Protein AF-A0A2P4UJL4-F1 (afdb_monomer)

Solvent-accessible surface area (backbone atoms only — not comparable to full-atom values): 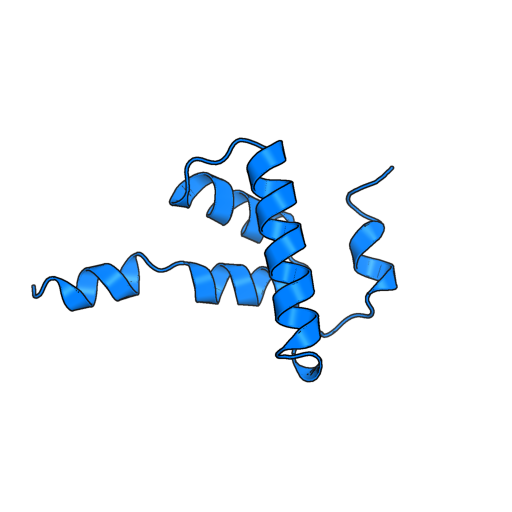4487 Å² total; per-residue (Å²): 134,66,73,73,62,54,53,64,72,66,57,56,59,68,60,34,49,52,23,52,43,68,68,36,57,69,64,26,41,51,48,43,25,68,76,71,66,39,52,75,65,54,23,50,54,52,48,51,56,49,47,55,51,42,53,73,77,44,53,85,69,40,84,67,64,77,79,64,67,53,71,82,75,71,127

Foldseek 3Di:
DDPVVVVVVLPCVVVLLLCLLVVVLVVNLVNCCVNVVDDNVRSVVVSVVSSVVCCVPPVVSHPDDPVVNVPPPPD

Structure (mmCIF, N/CA/C/O backbone):
data_AF-A0A2P4UJL4-F1
#
_entry.id   AF-A0A2P4UJL4-F1
#
loop_
_atom_site.group_PDB
_atom_site.id
_atom_site.type_symbol
_atom_site.label_atom_id
_atom_site.label_alt_id
_atom_site.label_comp_id
_atom_site.label_asym_id
_atom_site.label_entity_id
_atom_site.label_seq_id
_atom_site.pdbx_PDB_ins_code
_atom_site.Cartn_x
_atom_site.Cartn_y
_atom_site.Cartn_z
_atom_site.occupancy
_atom_site.B_iso_or_equiv
_atom_site.auth_seq_id
_atom_site.auth_comp_id
_atom_site.auth_asym_id
_atom_site.auth_atom_id
_atom_site.pdbx_PDB_model_num
ATOM 1 N N . MET A 1 1 ? -5.092 28.275 -3.931 1.00 54.16 1 MET A N 1
ATOM 2 C CA . MET A 1 1 ? -5.552 26.916 -3.581 1.00 54.16 1 MET A CA 1
ATOM 3 C C . MET A 1 1 ? -5.051 26.591 -2.182 1.00 54.16 1 MET A C 1
ATOM 5 O O . MET A 1 1 ? -3.882 26.869 -1.929 1.00 54.16 1 MET A O 1
ATOM 9 N N . PRO A 1 2 ? -5.893 26.119 -1.252 1.00 64.00 2 PRO A N 1
ATOM 10 C CA . PRO A 1 2 ? -5.459 25.806 0.106 1.00 64.00 2 PRO A CA 1
ATOM 11 C C . PRO A 1 2 ? -4.637 24.503 0.165 1.00 64.00 2 PRO A C 1
ATOM 13 O O . PRO A 1 2 ? -4.946 23.537 -0.525 1.00 64.00 2 PRO A O 1
ATOM 16 N N . ALA A 1 3 ? -3.608 24.469 1.021 1.00 64.31 3 ALA A N 1
ATOM 17 C CA . ALA A 1 3 ? -2.622 23.380 1.102 1.00 64.31 3 ALA A CA 1
ATOM 18 C C . ALA A 1 3 ? -3.210 21.994 1.449 1.00 64.31 3 ALA A C 1
ATOM 20 O O . ALA A 1 3 ? -2.639 20.971 1.080 1.00 64.31 3 ALA A O 1
ATOM 21 N N . TRP A 1 4 ? -4.372 21.944 2.107 1.00 61.91 4 TRP A N 1
ATOM 22 C CA . TRP A 1 4 ? -5.039 20.687 2.466 1.00 61.91 4 TRP A CA 1
ATOM 23 C C . TRP A 1 4 ? -5.695 19.974 1.270 1.00 61.91 4 TRP A C 1
ATOM 25 O O . TRP A 1 4 ? -5.883 18.763 1.325 1.00 61.91 4 TRP A O 1
ATOM 35 N N . GLN A 1 5 ? -6.001 20.683 0.175 1.00 55.94 5 GLN A N 1
ATOM 36 C CA . GLN A 1 5 ? -6.491 20.053 -1.062 1.00 55.94 5 GLN A CA 1
ATOM 37 C C . GLN A 1 5 ? -5.364 19.373 -1.843 1.00 55.94 5 GLN A C 1
ATOM 39 O O . GLN A 1 5 ? -5.587 18.338 -2.460 1.00 55.94 5 GLN A O 1
ATOM 44 N N . THR A 1 6 ? -4.146 19.915 -1.777 1.00 57.06 6 THR A N 1
ATOM 45 C CA . THR A 1 6 ? -2.970 19.318 -2.421 1.00 57.06 6 THR A CA 1
ATOM 46 C C . THR A 1 6 ? -2.572 18.006 -1.742 1.00 57.06 6 THR A C 1
ATOM 48 O O . THR A 1 6 ? -2.252 17.046 -2.430 1.00 57.06 6 THR A O 1
ATOM 51 N N . GLN A 1 7 ? -2.671 17.922 -0.409 1.00 55.06 7 GLN A N 1
ATOM 52 C CA . GLN A 1 7 ? -2.349 16.705 0.349 1.00 55.06 7 GLN A CA 1
ATOM 53 C C . GLN A 1 7 ? -3.244 15.511 -0.041 1.00 55.06 7 GLN A C 1
ATOM 55 O O . GLN A 1 7 ? -2.746 14.403 -0.187 1.00 55.06 7 GLN A O 1
ATOM 60 N N . LEU A 1 8 ? -4.545 15.741 -0.269 1.00 57.59 8 LEU A N 1
ATOM 61 C CA . LEU A 1 8 ? -5.500 14.706 -0.700 1.00 57.59 8 LEU A CA 1
ATOM 62 C C . LEU A 1 8 ? -5.318 14.276 -2.165 1.00 57.59 8 LEU A C 1
ATOM 64 O O . LEU A 1 8 ? -5.734 13.184 -2.527 1.00 57.59 8 LEU A O 1
ATOM 68 N N . MET A 1 9 ? -4.711 15.117 -3.008 1.00 56.25 9 MET A N 1
ATOM 69 C CA . MET A 1 9 ? -4.366 14.756 -4.391 1.00 56.25 9 MET A CA 1
ATOM 70 C C . MET A 1 9 ? -3.016 14.031 -4.501 1.00 56.25 9 MET A C 1
ATOM 72 O O . MET A 1 9 ? -2.795 13.306 -5.468 1.00 56.25 9 MET A O 1
ATOM 76 N N . THR A 1 10 ? -2.125 14.213 -3.522 1.00 66.50 10 THR A N 1
ATOM 77 C CA . THR A 1 10 ? -0.821 13.530 -3.448 1.00 66.50 10 THR A CA 1
ATOM 78 C C . THR A 1 10 ? -0.898 12.192 -2.706 1.00 66.50 10 THR A C 1
ATOM 80 O O . THR A 1 10 ? -0.040 11.334 -2.904 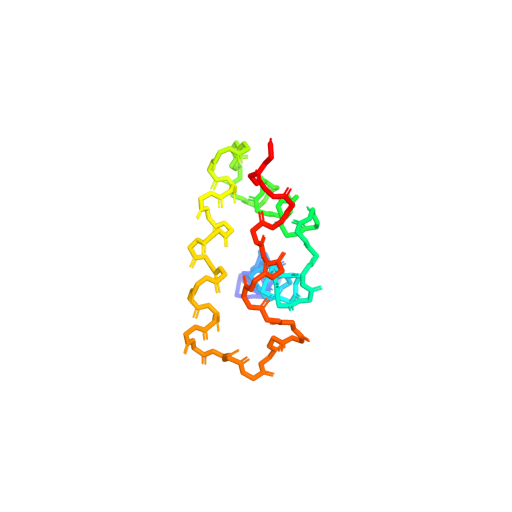1.00 66.50 10 THR A O 1
ATOM 83 N N . ASP A 1 11 ? -1.922 11.978 -1.875 1.00 82.06 11 ASP A N 1
ATOM 84 C CA . ASP A 1 11 ? -2.132 10.711 -1.176 1.00 82.06 11 ASP A CA 1
ATOM 85 C C . ASP A 1 11 ? -2.621 9.624 -2.148 1.00 82.06 11 ASP A C 1
ATOM 87 O O . ASP A 1 11 ? -3.810 9.489 -2.425 1.00 82.06 11 ASP A O 1
ATOM 91 N N . ARG A 1 12 ? -1.684 8.852 -2.711 1.00 91.25 12 ARG A N 1
ATOM 92 C CA . ARG A 1 12 ? -1.991 7.752 -3.644 1.00 91.25 12 ARG A CA 1
ATOM 93 C C . ARG A 1 12 ? -2.340 6.439 -2.936 1.00 91.25 12 ARG A C 1
ATOM 95 O O . ARG A 1 12 ? -2.554 5.434 -3.609 1.00 91.25 12 ARG A O 1
ATOM 102 N N . TRP A 1 13 ? -2.430 6.426 -1.603 1.00 92.56 13 TRP A N 1
ATOM 103 C CA . TRP A 1 13 ? -2.767 5.223 -0.834 1.00 92.56 13 TRP A CA 1
ATOM 104 C C . TRP A 1 13 ? -4.103 4.582 -1.226 1.00 92.56 13 TRP A C 1
ATOM 106 O O . TRP A 1 13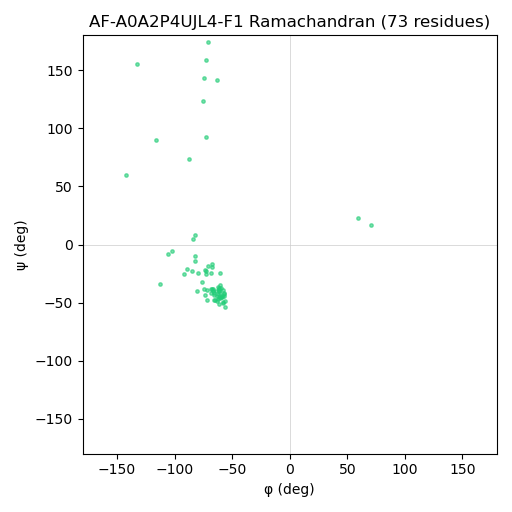 ? -4.111 3.364 -1.367 1.00 92.56 13 TRP A O 1
ATOM 116 N N . PRO A 1 14 ? -5.203 5.322 -1.479 1.00 94.06 14 PRO A N 1
ATOM 117 C CA . PRO A 1 14 ? -6.455 4.700 -1.911 1.00 94.06 14 PRO A CA 1
ATOM 118 C C . PRO A 1 14 ? -6.314 3.919 -3.224 1.00 94.06 14 PRO A C 1
ATOM 120 O O . PRO A 1 14 ? -6.885 2.844 -3.371 1.00 94.06 14 PRO A O 1
ATOM 123 N N . GLU A 1 15 ? -5.516 4.431 -4.163 1.00 94.62 15 GLU A N 1
ATOM 124 C CA . GLU A 1 15 ? -5.250 3.759 -5.437 1.00 94.62 15 GLU A CA 1
ATOM 125 C C . GLU A 1 15 ? -4.293 2.574 -5.268 1.00 94.62 15 GLU A C 1
ATOM 127 O O . GLU A 1 15 ? -4.487 1.532 -5.896 1.00 94.62 15 GLU A O 1
ATOM 132 N N . ILE A 1 16 ? -3.275 2.701 -4.412 1.00 94.81 16 ILE A N 1
ATOM 133 C CA . ILE A 1 16 ? -2.403 1.579 -4.040 1.00 94.81 16 ILE A CA 1
ATOM 134 C C . ILE A 1 16 ? -3.250 0.452 -3.438 1.00 94.81 16 ILE A C 1
ATOM 136 O O . ILE A 1 16 ? -3.151 -0.685 -3.893 1.00 94.81 16 ILE A O 1
ATOM 140 N N . ASP A 1 17 ? -4.122 0.772 -2.481 1.00 95.19 17 ASP A N 1
ATOM 141 C CA . ASP A 1 17 ? -5.001 -0.186 -1.812 1.00 95.19 17 ASP A CA 1
ATOM 142 C C . ASP A 1 17 ? -5.949 -0.869 -2.809 1.00 95.19 17 ASP A C 1
ATOM 144 O O . ASP A 1 17 ? -6.048 -2.095 -2.803 1.00 95.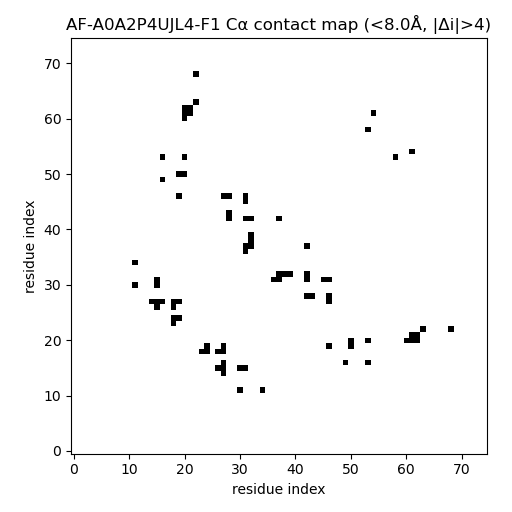19 17 ASP A O 1
ATOM 148 N N . GLU A 1 18 ? -6.587 -0.116 -3.715 1.00 93.62 18 GLU A N 1
ATOM 149 C CA . GLU A 1 18 ? -7.454 -0.683 -4.761 1.00 93.62 18 GLU A CA 1
ATOM 150 C C . GLU A 1 18 ? -6.690 -1.666 -5.658 1.00 93.62 18 GLU A C 1
ATOM 152 O O . GLU A 1 18 ? -7.185 -2.758 -5.962 1.00 93.62 18 GLU A O 1
ATOM 157 N N . ASN A 1 19 ? -5.470 -1.308 -6.068 1.00 93.19 19 ASN A N 1
ATOM 158 C CA . ASN A 1 19 ? -4.638 -2.184 -6.885 1.00 93.19 19 ASN A CA 1
ATOM 159 C C . ASN A 1 19 ? -4.203 -3.436 -6.113 1.00 93.19 19 ASN A C 1
ATOM 161 O O . ASN A 1 19 ? -4.242 -4.524 -6.684 1.00 93.19 19 ASN A O 1
ATOM 165 N N . ILE A 1 20 ? -3.848 -3.318 -4.831 1.00 92.19 20 ILE A N 1
ATOM 166 C CA . ILE A 1 20 ? -3.506 -4.462 -3.972 1.00 92.19 20 ILE A CA 1
ATOM 167 C C . ILE A 1 20 ? -4.702 -5.414 -3.842 1.00 92.19 20 ILE A C 1
ATOM 169 O O . ILE A 1 20 ? -4.574 -6.608 -4.109 1.00 92.19 20 ILE A O 1
ATOM 173 N N . VAL A 1 21 ? -5.874 -4.885 -3.490 1.00 92.00 21 VAL A N 1
ATOM 174 C CA . VAL A 1 21 ? -7.120 -5.649 -3.318 1.00 92.00 21 VAL A CA 1
ATOM 175 C C . VAL A 1 21 ? -7.556 -6.331 -4.620 1.00 92.00 21 VAL A C 1
ATOM 177 O O . VAL A 1 21 ? -8.009 -7.477 -4.613 1.00 92.00 21 VAL A O 1
ATOM 180 N N . SER A 1 22 ? -7.372 -5.650 -5.754 1.00 90.50 22 SER A N 1
ATOM 181 C CA . SER A 1 22 ? -7.680 -6.164 -7.096 1.00 90.50 22 SER A CA 1
ATOM 182 C C . SER A 1 22 ? -6.583 -7.061 -7.678 1.00 90.50 22 SER A C 1
ATOM 184 O O . SER A 1 22 ? -6.628 -7.391 -8.864 1.00 90.50 22 SER A O 1
ATOM 186 N N . HIS A 1 23 ? -5.568 -7.417 -6.885 1.00 87.69 23 HIS A N 1
ATOM 187 C CA . HIS A 1 23 ? -4.432 -8.242 -7.295 1.00 87.69 23 HIS A CA 1
ATOM 188 C C . HIS A 1 23 ? -3.602 -7.665 -8.465 1.00 87.69 23 HIS A C 1
ATOM 190 O O . HIS A 1 23 ? -2.882 -8.371 -9.173 1.00 87.69 23 HIS A O 1
ATOM 196 N N . ARG A 1 24 ? -3.658 -6.346 -8.673 1.00 89.50 24 ARG A N 1
ATOM 197 C CA . ARG A 1 24 ? -2.889 -5.600 -9.677 1.00 89.50 24 ARG A CA 1
ATOM 198 C C . ARG A 1 24 ? -1.527 -5.196 -9.110 1.00 89.50 24 ARG A C 1
ATOM 200 O O . ARG A 1 24 ? -1.261 -4.031 -8.821 1.00 89.50 24 ARG A O 1
ATOM 207 N N . ILE A 1 25 ? -0.645 -6.185 -9.000 1.00 88.56 25 ILE A N 1
ATOM 208 C CA . ILE A 1 25 ? 0.696 -6.057 -8.409 1.00 88.56 25 ILE A CA 1
ATOM 209 C C . ILE A 1 25 ? 1.543 -4.969 -9.084 1.00 88.56 25 ILE A C 1
ATOM 211 O O . ILE A 1 25 ? 2.060 -4.078 -8.415 1.00 88.56 25 ILE A O 1
ATOM 215 N N . ILE A 1 26 ? 1.694 -5.035 -10.412 1.00 91.00 26 ILE A N 1
ATOM 216 C CA . ILE A 1 26 ? 2.602 -4.138 -11.144 1.00 91.00 26 ILE A CA 1
ATOM 217 C C . ILE A 1 26 ? 2.172 -2.665 -11.012 1.00 91.00 26 ILE A C 1
ATOM 219 O O . ILE A 1 26 ? 3.029 -1.849 -10.674 1.00 91.00 26 ILE A O 1
ATOM 223 N N . PRO A 1 27 ? 0.885 -2.302 -11.193 1.00 93.06 27 PRO A N 1
ATOM 224 C CA . PRO A 1 27 ? 0.420 -0.942 -10.921 1.00 93.06 27 PRO A CA 1
ATOM 225 C C . PRO A 1 27 ? 0.703 -0.457 -9.494 1.00 93.06 27 PRO A C 1
ATOM 227 O O . PRO A 1 27 ? 1.273 0.620 -9.334 1.00 93.06 27 PRO A O 1
ATOM 230 N N . ALA A 1 28 ? 0.387 -1.252 -8.465 1.00 94.12 28 ALA A N 1
ATOM 231 C CA . ALA A 1 28 ? 0.651 -0.874 -7.073 1.00 94.12 28 ALA A CA 1
ATOM 232 C C . ALA A 1 28 ? 2.149 -0.630 -6.821 1.00 94.12 28 ALA A C 1
ATOM 234 O O . ALA A 1 28 ? 2.531 0.391 -6.252 1.00 94.12 28 ALA A O 1
ATOM 235 N N . MET A 1 29 ? 3.006 -1.527 -7.317 1.00 93.88 29 MET A N 1
ATOM 236 C CA . MET A 1 29 ? 4.464 -1.411 -7.241 1.00 93.88 29 MET A CA 1
ATOM 237 C C . MET A 1 29 ? 4.993 -0.160 -7.952 1.00 93.88 29 MET A C 1
ATOM 239 O O . MET A 1 29 ? 5.888 0.508 -7.440 1.00 93.88 29 MET A O 1
ATOM 243 N N . MET A 1 30 ? 4.456 0.179 -9.127 1.00 94.69 30 MET A N 1
ATOM 244 C CA . MET A 1 30 ? 4.853 1.391 -9.851 1.00 94.69 30 MET A CA 1
ATOM 245 C C . MET A 1 30 ? 4.513 2.653 -9.060 1.00 94.69 30 MET A C 1
ATOM 247 O O . MET A 1 30 ? 5.366 3.530 -8.943 1.00 94.69 30 MET A O 1
ATOM 251 N N . ILE A 1 31 ? 3.315 2.720 -8.475 1.00 95.12 31 ILE A N 1
ATOM 252 C CA . ILE A 1 31 ? 2.886 3.869 -7.669 1.00 95.12 31 ILE A CA 1
ATOM 253 C C . ILE A 1 31 ? 3.737 3.979 -6.399 1.00 95.12 31 ILE A C 1
ATOM 255 O O . ILE A 1 31 ? 4.199 5.068 -6.072 1.00 95.12 31 ILE A O 1
ATOM 259 N N . LEU A 1 32 ? 4.012 2.862 -5.715 1.00 94.44 32 LEU A N 1
ATOM 260 C CA . LEU A 1 32 ? 4.880 2.842 -4.533 1.00 94.44 32 LEU A CA 1
ATOM 261 C C . LEU A 1 32 ? 6.278 3.401 -4.845 1.00 94.44 32 LEU A C 1
ATOM 263 O O . LEU A 1 32 ? 6.804 4.232 -4.108 1.00 94.44 32 LEU A O 1
ATOM 267 N N . ARG A 1 33 ? 6.864 3.003 -5.975 1.00 95.50 33 ARG A N 1
ATOM 268 C CA . ARG A 1 33 ? 8.173 3.513 -6.406 1.00 95.50 33 ARG A CA 1
ATOM 269 C C . ARG A 1 33 ? 8.129 4.988 -6.800 1.00 95.50 33 ARG A C 1
ATOM 271 O O . ARG A 1 33 ? 9.043 5.727 -6.452 1.00 95.50 33 ARG A O 1
ATOM 278 N N . GLU A 1 34 ? 7.090 5.416 -7.512 1.00 94.94 34 GLU A N 1
ATOM 279 C CA . GLU A 1 34 ? 6.931 6.807 -7.955 1.00 94.94 34 GLU A CA 1
ATOM 280 C C . GLU A 1 34 ? 6.749 7.767 -6.772 1.00 94.94 34 GLU A C 1
ATOM 282 O O . GLU A 1 34 ? 7.411 8.800 -6.705 1.00 94.94 34 GLU A O 1
ATOM 287 N N . VAL A 1 35 ? 5.867 7.420 -5.835 1.00 93.12 35 VAL A N 1
ATOM 288 C CA . VAL A 1 35 ? 5.440 8.316 -4.753 1.00 93.12 35 VAL A CA 1
ATOM 289 C C . VAL A 1 35 ? 6.453 8.357 -3.615 1.00 93.12 35 VAL A C 1
ATOM 291 O O . VAL A 1 35 ? 6.711 9.426 -3.063 1.00 93.12 35 VAL A O 1
ATOM 294 N N . PHE A 1 36 ? 7.037 7.210 -3.264 1.00 91.50 36 PHE A N 1
ATOM 295 C CA . PHE A 1 36 ? 7.932 7.095 -2.110 1.00 91.50 36 PHE A CA 1
ATOM 296 C C . PHE A 1 36 ? 9.414 7.052 -2.494 1.00 91.50 36 PHE A C 1
ATOM 298 O O . PHE A 1 36 ? 10.270 7.087 -1.615 1.00 91.50 36 PHE A O 1
ATOM 305 N N . GLY A 1 37 ? 9.735 6.998 -3.792 1.00 93.81 37 GLY A N 1
ATOM 306 C CA . GLY A 1 37 ? 11.113 6.893 -4.272 1.00 93.81 37 GLY A CA 1
ATOM 307 C C . GLY A 1 37 ? 11.761 5.536 -3.995 1.00 93.81 37 GLY A C 1
ATOM 308 O O . GLY A 1 37 ? 12.985 5.437 -4.054 1.00 93.81 37 GLY A O 1
ATOM 309 N N . TYR A 1 38 ? 10.957 4.512 -3.693 1.00 96.06 38 TYR A N 1
ATOM 310 C CA . TYR A 1 38 ? 11.439 3.182 -3.334 1.00 96.06 38 TYR A CA 1
ATOM 311 C C . TYR A 1 38 ? 12.208 2.502 -4.470 1.00 96.06 38 TYR A C 1
ATOM 313 O O . TYR A 1 38 ? 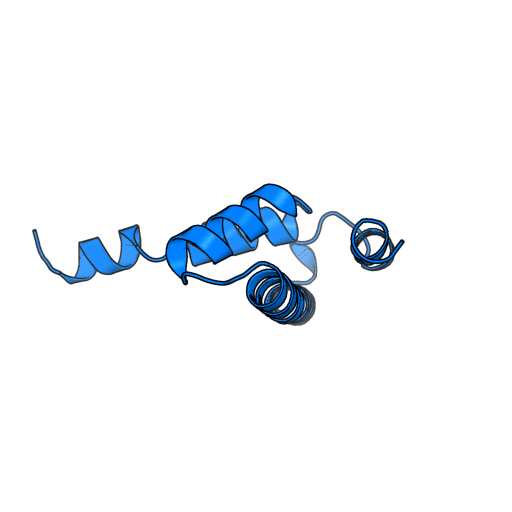11.825 2.543 -5.651 1.00 96.06 38 TYR A O 1
ATOM 321 N N . ASP A 1 39 ? 13.274 1.795 -4.100 1.00 95.44 39 ASP A N 1
ATOM 322 C CA . ASP A 1 39 ? 13.855 0.774 -4.956 1.00 95.44 39 ASP A CA 1
ATOM 323 C C . ASP A 1 39 ? 12.935 -0.459 -5.050 1.00 95.44 39 ASP A C 1
ATOM 325 O O . ASP A 1 39 ? 11.866 -0.532 -4.442 1.00 95.44 39 ASP A O 1
ATOM 329 N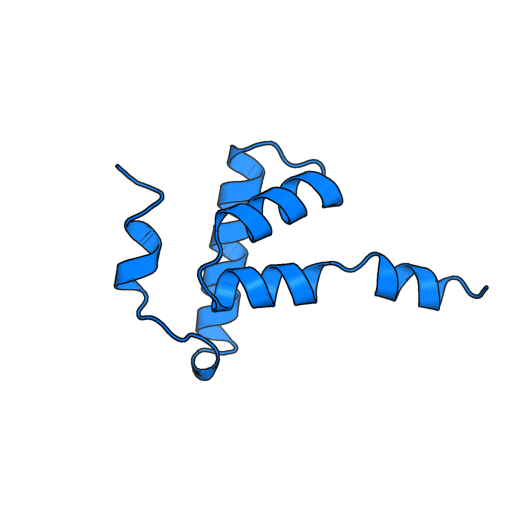 N . ILE A 1 40 ? 13.299 -1.426 -5.894 1.00 92.94 40 ILE A N 1
ATOM 330 C CA . ILE A 1 40 ? 12.443 -2.592 -6.132 1.00 92.94 40 ILE A CA 1
ATOM 331 C C . ILE 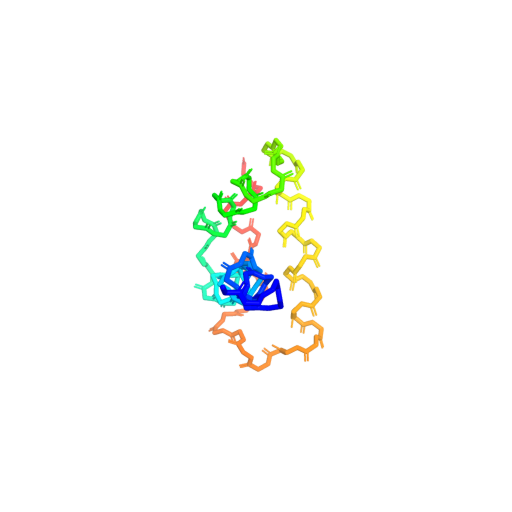A 1 40 ? 12.195 -3.415 -4.859 1.00 92.94 40 ILE A C 1
ATOM 333 O O . ILE A 1 40 ? 11.089 -3.912 -4.681 1.00 92.94 40 ILE A O 1
ATOM 337 N N . ARG A 1 41 ? 13.192 -3.552 -3.979 1.00 93.06 41 ARG A N 1
ATOM 338 C CA . ARG A 1 41 ? 13.093 -4.318 -2.731 1.00 93.06 41 ARG A CA 1
ATOM 339 C C . ARG A 1 41 ? 12.220 -3.590 -1.726 1.00 93.06 41 ARG A C 1
ATOM 341 O O . ARG A 1 41 ? 11.281 -4.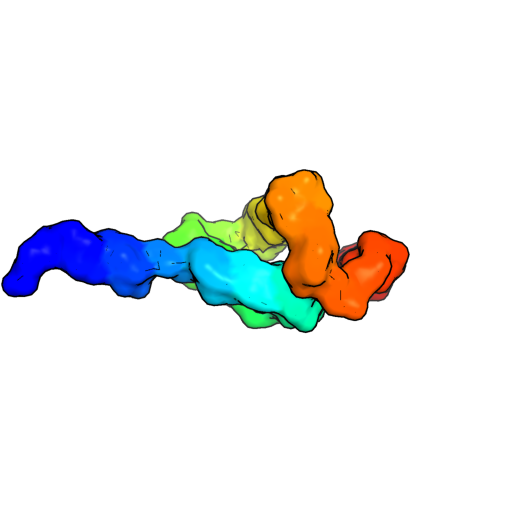183 -1.215 1.00 93.06 41 ARG A O 1
ATOM 348 N N . GLU A 1 42 ? 12.466 -2.298 -1.537 1.00 95.19 42 GLU A N 1
ATOM 349 C CA . GLU A 1 42 ? 11.647 -1.451 -0.666 1.00 95.19 42 GLU A CA 1
ATOM 350 C C . GLU A 1 42 ? 10.177 -1.440 -1.106 1.00 95.19 42 GLU A C 1
ATOM 352 O O . GLU A 1 42 ? 9.277 -1.517 -0.274 1.00 95.19 42 GLU A O 1
ATOM 357 N N . ALA A 1 43 ? 9.916 -1.409 -2.416 1.00 94.44 43 ALA A N 1
ATOM 358 C CA . ALA A 1 43 ? 8.558 -1.476 -2.941 1.00 94.44 43 ALA A CA 1
ATOM 359 C C . ALA A 1 43 ? 7.892 -2.835 -2.678 1.00 94.44 43 ALA A C 1
ATOM 361 O O . ALA A 1 43 ? 6.707 -2.856 -2.354 1.00 94.44 43 ALA A O 1
ATOM 362 N N . ILE A 1 44 ? 8.635 -3.946 -2.780 1.00 92.94 44 ILE A N 1
ATOM 363 C CA . ILE A 1 44 ? 8.133 -5.286 -2.430 1.00 92.94 44 ILE A CA 1
ATOM 364 C C . ILE A 1 44 ? 7.787 -5.346 -0.941 1.00 92.94 44 ILE A C 1
ATOM 366 O O . ILE A 1 44 ? 6.682 -5.760 -0.604 1.00 92.94 44 ILE A O 1
ATOM 370 N N . ASP A 1 45 ? 8.685 -4.893 -0.065 1.00 94.50 45 ASP A N 1
ATOM 371 C CA . ASP A 1 45 ? 8.460 -4.906 1.385 1.00 94.50 45 ASP A CA 1
ATOM 372 C C . ASP A 1 45 ? 7.257 -4.030 1.774 1.00 94.50 45 ASP A C 1
ATOM 374 O O . ASP A 1 45 ? 6.407 -4.436 2.570 1.00 94.50 45 ASP A O 1
ATOM 378 N N . ALA A 1 46 ? 7.138 -2.840 1.174 1.00 94.75 46 ALA A N 1
ATOM 379 C CA . ALA A 1 46 ? 6.011 -1.939 1.402 1.00 94.75 46 ALA A CA 1
ATOM 380 C C . ALA A 1 46 ? 4.687 -2.519 0.881 1.00 94.75 46 ALA A C 1
ATOM 382 O O . ALA A 1 46 ? 3.657 -2.409 1.551 1.00 94.75 46 ALA A O 1
ATOM 383 N N . PHE A 1 47 ? 4.710 -3.147 -0.296 1.00 93.94 47 PHE A N 1
ATOM 384 C CA . PHE A 1 47 ? 3.556 -3.839 -0.858 1.00 93.94 47 PHE A CA 1
ATOM 385 C C . PHE A 1 47 ? 3.116 -4.994 0.049 1.00 93.94 47 PHE A C 1
ATOM 387 O O . PHE A 1 47 ? 1.929 -5.090 0.357 1.00 93.94 47 PHE A O 1
ATOM 394 N N . ASP A 1 48 ? 4.054 -5.810 0.537 1.00 93.06 48 ASP A N 1
ATOM 395 C CA . ASP A 1 48 ? 3.753 -6.962 1.390 1.00 93.06 48 ASP A CA 1
ATOM 396 C C . ASP A 1 48 ? 3.166 -6.555 2.737 1.00 93.06 48 ASP A C 1
ATOM 398 O O . ASP A 1 48 ? 2.091 -7.024 3.123 1.00 93.06 48 ASP A O 1
ATOM 402 N N . ALA A 1 49 ? 3.793 -5.585 3.401 1.00 94.56 49 ALA A N 1
ATOM 403 C CA . ALA A 1 49 ? 3.268 -5.022 4.637 1.00 94.56 49 ALA A CA 1
ATOM 404 C C . ALA A 1 49 ? 1.846 -4.467 4.446 1.00 94.56 49 ALA A C 1
ATOM 406 O O . ALA A 1 49 ? 0.966 -4.687 5.286 1.00 94.56 49 ALA A O 1
ATOM 407 N N . ARG A 1 50 ? 1.593 -3.769 3.330 1.00 95.31 50 ARG A N 1
ATOM 408 C CA . ARG A 1 50 ? 0.276 -3.187 3.056 1.00 95.31 50 ARG A CA 1
ATOM 409 C C . ARG A 1 50 ? -0.769 -4.244 2.715 1.00 95.31 50 ARG A C 1
ATOM 411 O O . ARG A 1 50 ? -1.899 -4.136 3.187 1.00 95.31 50 ARG A O 1
ATOM 418 N N . TYR A 1 51 ? -0.404 -5.269 1.952 1.00 92.88 51 TYR A N 1
ATOM 419 C CA . TYR A 1 51 ? -1.284 -6.386 1.631 1.00 92.88 51 TYR A CA 1
ATOM 420 C C . TYR A 1 51 ? -1.782 -7.093 2.894 1.00 92.88 51 TYR A C 1
ATOM 422 O O . TYR A 1 51 ? -2.992 -7.244 3.068 1.00 92.88 51 TYR A O 1
ATOM 430 N N . TRP A 1 52 ? -0.881 -7.461 3.810 1.00 92.69 52 TRP A N 1
ATOM 431 C CA . TRP A 1 52 ? -1.271 -8.133 5.053 1.00 92.69 52 TRP A CA 1
ATOM 432 C C . TRP A 1 52 ? -2.134 -7.249 5.948 1.00 92.69 52 TRP A C 1
ATOM 434 O O . TRP A 1 52 ? -3.140 -7.717 6.481 1.00 92.69 52 TRP A O 1
ATOM 444 N N . PHE A 1 53 ? -1.809 -5.958 6.042 1.00 95.00 53 PHE A N 1
ATOM 445 C CA . PHE A 1 53 ? -2.637 -4.992 6.761 1.00 95.00 53 PHE A CA 1
ATOM 446 C C . PHE A 1 53 ? -4.064 -4.914 6.196 1.00 95.00 53 PHE A C 1
ATOM 448 O O . PHE A 1 53 ? -5.040 -4.922 6.948 1.00 95.00 53 PHE A O 1
ATOM 455 N N . LEU A 1 54 ? -4.215 -4.860 4.870 1.00 93.69 54 LEU A N 1
ATOM 456 C CA . LEU A 1 54 ? -5.531 -4.826 4.231 1.00 93.69 54 LEU A CA 1
ATOM 457 C C . LEU A 1 54 ? -6.281 -6.149 4.414 1.00 93.69 54 LEU A C 1
ATOM 459 O O . LEU A 1 54 ? -7.479 -6.125 4.673 1.00 93.69 54 LEU A O 1
ATOM 463 N N . ARG A 1 55 ? -5.599 -7.299 4.349 1.00 90.06 55 ARG A N 1
ATOM 464 C CA . ARG A 1 55 ? -6.218 -8.610 4.620 1.00 90.06 55 ARG A CA 1
ATOM 465 C C . ARG A 1 55 ? -6.745 -8.725 6.046 1.00 90.06 55 ARG A C 1
ATOM 467 O O . ARG A 1 55 ? -7.774 -9.360 6.249 1.00 90.06 55 ARG A O 1
ATOM 474 N N . GLU A 1 56 ? -6.052 -8.137 7.015 1.00 92.88 56 GLU A N 1
ATOM 475 C CA . GLU A 1 56 ? -6.486 -8.126 8.413 1.00 92.88 56 GLU A CA 1
ATOM 476 C C . GLU A 1 56 ? -7.661 -7.165 8.639 1.00 92.88 56 GLU A C 1
ATOM 478 O O . GLU A 1 56 ? -8.621 -7.502 9.329 1.00 92.88 56 GLU A O 1
ATOM 483 N N . THR A 1 57 ? -7.604 -5.969 8.049 1.00 95.06 57 THR A N 1
ATOM 484 C CA . THR A 1 57 ? -8.558 -4.888 8.347 1.00 95.06 57 THR A CA 1
ATOM 485 C C . THR A 1 57 ? -9.788 -4.857 7.442 1.00 95.06 57 THR A C 1
ATOM 487 O O . THR A 1 57 ? -10.824 -4.333 7.852 1.00 95.06 57 THR A O 1
ATOM 490 N N . ARG A 1 58 ? -9.687 -5.383 6.218 1.00 91.12 58 ARG A N 1
ATOM 491 C CA . ARG A 1 58 ? -10.738 -5.383 5.186 1.00 91.12 58 ARG A CA 1
ATOM 492 C C . ARG A 1 58 ? -10.739 -6.698 4.392 1.00 91.12 58 ARG A C 1
ATOM 494 O O . ARG A 1 58 ? -10.542 -6.689 3.177 1.00 91.12 58 ARG A O 1
ATOM 501 N N . PRO A 1 59 ? -10.935 -7.853 5.050 1.00 89.38 59 PRO A N 1
ATOM 502 C CA . PRO A 1 59 ? -10.874 -9.149 4.375 1.00 89.38 59 PRO A CA 1
ATOM 503 C C . PRO A 1 59 ? -11.914 -9.293 3.252 1.00 89.38 59 PRO A C 1
ATOM 505 O O . PRO A 1 59 ? -11.602 -9.909 2.235 1.00 89.38 59 PRO A O 1
ATOM 508 N N . ASP A 1 60 ? -13.106 -8.707 3.411 1.00 90.75 60 ASP A N 1
ATOM 509 C CA . ASP A 1 60 ? -14.211 -8.775 2.439 1.00 90.75 60 ASP A CA 1
ATOM 510 C C . ASP A 1 60 ? -13.934 -8.041 1.118 1.00 90.75 60 ASP A C 1
ATOM 512 O O . ASP A 1 60 ? -14.577 -8.335 0.111 1.00 90.75 60 ASP A O 1
ATOM 516 N N . ASP A 1 61 ? -12.973 -7.113 1.097 1.00 90.00 61 ASP A N 1
ATOM 517 C CA . ASP A 1 61 ? -12.631 -6.370 -0.119 1.00 90.00 61 ASP A CA 1
ATOM 518 C C . ASP A 1 61 ? -11.872 -7.262 -1.118 1.00 90.00 61 ASP A C 1
ATOM 520 O O . ASP A 1 61 ? -11.910 -7.037 -2.330 1.00 90.00 61 ASP A O 1
ATOM 524 N N . PHE A 1 62 ? -11.189 -8.305 -0.635 1.00 86.00 62 PHE A N 1
ATOM 525 C CA . PHE A 1 62 ? -10.371 -9.167 -1.478 1.00 86.00 62 PHE A CA 1
ATOM 526 C C . PHE A 1 62 ? -11.219 -10.125 -2.309 1.00 86.00 62 PHE A C 1
ATOM 528 O O . PHE A 1 62 ? -11.941 -10.976 -1.794 1.00 86.00 62 PHE A O 1
ATOM 535 N N . THR A 1 63 ? -11.027 -10.056 -3.624 1.00 76.12 63 THR A N 1
ATOM 536 C CA . THR A 1 63 ? -11.720 -10.918 -4.595 1.00 76.12 63 THR A CA 1
ATOM 537 C C . THR A 1 63 ? -11.087 -12.304 -4.757 1.00 76.12 63 THR A C 1
ATOM 539 O O . THR A 1 63 ? -11.679 -13.180 -5.384 1.00 76.12 63 THR A O 1
ATOM 542 N N . VAL A 1 64 ? -9.896 -12.510 -4.185 1.00 72.38 64 VAL A N 1
ATOM 543 C CA . VAL A 1 64 ? -9.080 -13.727 -4.316 1.00 72.38 64 VAL A CA 1
ATOM 544 C C . VAL A 1 64 ? -8.553 -14.216 -2.965 1.00 72.38 64 VAL A C 1
ATOM 546 O O . VAL A 1 64 ? -8.414 -13.458 -1.996 1.00 72.38 64 VAL A O 1
ATOM 549 N N . GLY A 1 65 ? -8.269 -15.517 -2.894 1.00 66.88 65 GLY A N 1
ATOM 550 C CA . GLY A 1 65 ? -7.671 -16.149 -1.720 1.00 66.88 65 GLY A CA 1
ATOM 551 C C . GLY A 1 65 ? -6.187 -15.786 -1.547 1.00 66.88 65 GLY A C 1
ATOM 552 O O . GLY A 1 65 ? -5.516 -15.436 -2.518 1.00 66.88 65 GLY A O 1
ATOM 553 N N . PRO A 1 66 ? -5.631 -15.915 -0.327 1.00 65.62 66 PRO A N 1
ATOM 554 C CA . PRO A 1 66 ? -4.233 -15.577 -0.047 1.00 65.62 66 PRO A CA 1
ATOM 555 C C . PRO A 1 66 ? -3.236 -16.514 -0.746 1.00 65.62 66 PRO A C 1
ATOM 557 O O . PRO A 1 66 ? -2.066 -16.181 -0.885 1.00 65.62 66 PRO A O 1
ATOM 560 N N . GLU A 1 67 ? -3.694 -17.674 -1.214 1.00 66.69 67 GLU A N 1
ATOM 561 C CA . GLU A 1 67 ? -2.887 -18.645 -1.956 1.00 66.69 67 GLU A CA 1
ATOM 562 C C . GLU A 1 67 ? -2.477 -18.138 -3.350 1.00 66.69 67 GLU A C 1
ATOM 564 O O . GLU A 1 67 ? -1.455 -18.565 -3.886 1.00 66.69 67 GLU A O 1
ATOM 569 N N . GLU A 1 68 ? -3.228 -17.200 -3.936 1.00 67.75 68 GLU A N 1
ATOM 570 C CA . GLU A 1 68 ? -2.885 -16.621 -5.241 1.00 67.75 68 GLU A CA 1
ATOM 571 C C . GLU A 1 68 ? -1.795 -15.543 -5.136 1.00 67.75 68 GLU A C 1
ATOM 573 O O . GLU A 1 68 ? -1.058 -15.318 -6.094 1.00 67.75 68 GLU A O 1
ATOM 578 N N . TYR A 1 69 ? -1.658 -14.909 -3.971 1.00 61.69 69 TYR A N 1
ATOM 579 C CA . TYR A 1 69 ? -0.771 -13.768 -3.728 1.00 61.69 69 TYR A CA 1
ATOM 580 C C . TYR A 1 69 ? 0.720 -14.087 -3.944 1.00 61.69 69 TYR A C 1
ATOM 582 O O . TYR A 1 69 ? 1.465 -13.303 -4.529 1.00 61.69 69 TYR A O 1
ATOM 590 N N . GLY A 1 70 ? 1.164 -15.279 -3.529 1.00 62.28 70 GLY A N 1
ATOM 591 C CA . GLY A 1 70 ? 2.577 -15.678 -3.583 1.00 62.28 70 GLY A CA 1
ATOM 592 C C . GLY A 1 70 ? 3.056 -16.204 -4.940 1.00 62.28 70 GLY A C 1
ATOM 593 O O . GLY A 1 70 ? 4.262 -16.302 -5.168 1.00 62.28 70 GLY A O 1
ATOM 594 N N . ARG A 1 71 ? 2.138 -16.529 -5.861 1.00 64.69 71 ARG A N 1
ATOM 595 C CA . ARG A 1 71 ? 2.470 -17.244 -7.108 1.00 64.69 71 ARG A CA 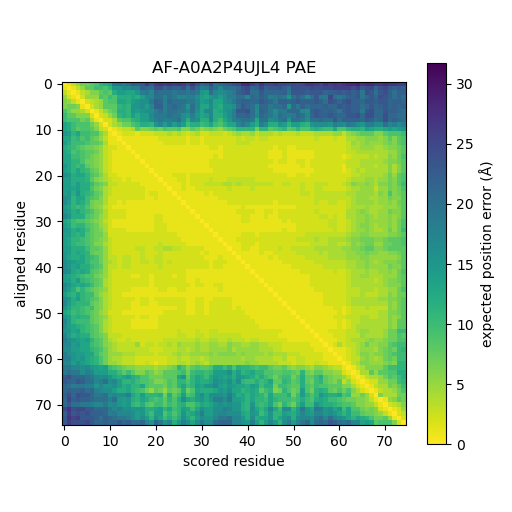1
ATOM 596 C C . ARG A 1 71 ? 3.248 -16.399 -8.120 1.00 64.69 71 ARG A C 1
ATOM 598 O O . ARG A 1 71 ? 3.850 -16.954 -9.031 1.00 64.69 71 ARG A O 1
ATOM 605 N N . HIS A 1 72 ? 3.223 -15.077 -7.968 1.00 56.75 72 HIS A N 1
ATOM 606 C CA . HIS A 1 72 ? 3.828 -14.131 -8.907 1.00 56.75 72 HIS A CA 1
ATOM 607 C C . HIS A 1 72 ? 5.137 -13.492 -8.411 1.00 56.75 72 HIS A C 1
ATOM 609 O O . HIS A 1 72 ? 5.798 -12.820 -9.199 1.00 56.75 72 HIS A O 1
ATOM 615 N N . PHE A 1 73 ? 5.523 -13.704 -7.146 1.00 56.41 73 PHE A N 1
ATOM 616 C CA . PHE A 1 73 ? 6.688 -13.044 -6.533 1.00 56.41 73 PHE A CA 1
ATOM 617 C C . PHE A 1 73 ? 7.853 -13.980 -6.208 1.00 56.41 73 PHE A C 1
ATOM 619 O O . PHE A 1 73 ? 9.005 -13.570 -6.321 1.00 56.41 73 PHE A O 1
ATOM 626 N N . TYR A 1 74 ? 7.572 -15.226 -5.822 1.00 50.16 74 TYR A N 1
ATOM 627 C CA . TYR A 1 74 ? 8.595 -16.201 -5.450 1.00 50.16 74 TYR A CA 1
ATOM 628 C C . TYR A 1 74 ? 8.563 -17.373 -6.437 1.00 50.16 74 TYR A C 1
ATOM 630 O O . TYR A 1 74 ? 7.827 -18.343 -6.262 1.00 50.16 74 TYR A O 1
ATOM 638 N N . SER A 1 75 ? 9.335 -17.268 -7.517 1.00 51.03 75 SER A N 1
ATOM 639 C CA . SER A 1 75 ? 9.697 -18.380 -8.407 1.00 51.03 75 SER A CA 1
ATOM 640 C C . SER A 1 75 ? 11.155 -18.258 -8.811 1.00 51.03 75 SER A C 1
ATOM 642 O O . SER A 1 75 ? 11.600 -17.110 -9.029 1.00 51.03 75 SER A O 1
#

Nearest PDB structures (foldseek):
  6jc4-assembly2_C  TM=6.287E-01  e=8.539E+00  Klebsiella pneumoniae

Radius of gyration: 13.45 Å; Cα contacts (8 Å, |Δi|>4): 43; chains: 1; bounding box: 28×46×20 Å

Mean predicted aligned error: 6.94 Å

Sequence (75 aa):
MPAWQTQLMTDRWPEIDENIVSHRIIPAMMILREVFGYDIREAIDAFDARYWFLRETRPDDFTVGPEEYGRHFYS

Organism: NCBI:txid1926885

pLDDT: mean 83.12, std 15.07, range [50.16, 96.06]

Secondary structure (DSSP, 8-state):
--HHHHHHHH--HHHHHHHHHTT-HHHHHHHHHHHH---HHHHHHHHHHHHHHHHHH-GGG-SS-HHHHGGGT--